Protein AF-A0A925WPF4-F1 (afdb_monomer)

Secondary structure (DSSP, 8-state):
-HHHHHHHH--S-----PPP--TTSHHHHHHGGG--S--S-S-GGG---SS--SS-HHHHHHHHHHHHHHHHHHHHHHHHHHHHH-GGG--THHHHHHHHHHHHHHHHHHHHHHHHH--

Nearest PDB structures (foldseek):
  7tzb-assembly1_B  TM=7.254E-01  e=6.247E+00  Homo sapiens
  6bmn-assembly1_A  TM=5.104E-01  e=9.670E+00  Homo sapiens
  6bmm-assembly1_B  TM=4.618E-01  e=6.247E+00  Homo sapiens

Sequence (119 aa):
LTLKMVRDLMPDDIGISVSYPLPGTSFYERVRDDLGERANWVDSQDLAMLYRGPFSTAFYRQLHTVVHKDYRSRKTALALRGALRSPAVLNPGMLRETAAMLYHRATLPLAQAKLNRLA

Foldseek 3Di:
DVLVVCLVVLDPDDDDADDQQDPPDPSCVVFVVQQPPPNDDPDRVQNQDSGDDPFHSVLSVLVVLLSCLVSLLSVLVVVVVVCVVPVVSDDPVNVVSNVSSVVSVVCNVVSVVVNVVRD

Radius of gyration: 18.39 Å; Cα contacts (8 Å, |Δi|>4): 85; chains: 1; bounding box: 43×34×52 Å

Mean predicted aligned error: 5.47 Å

pLDDT: mean 89.31, std 7.25, range [66.62, 96.38]

Solvent-accessible surface area (backbone atoms only — not comparable to full-atom values): 7145 Å² total; per-residue (Å²): 112,68,70,57,51,51,70,74,67,59,66,99,74,87,86,86,82,67,90,76,70,48,86,96,37,77,64,18,72,74,39,54,90,49,21,69,93,56,75,64,77,94,52,81,88,59,39,65,64,52,44,89,61,98,58,50,36,68,29,49,47,36,44,54,50,41,50,51,32,55,48,52,28,50,50,46,53,51,52,53,57,49,30,75,78,40,67,89,69,68,53,83,64,51,59,58,46,50,53,50,24,52,53,30,58,71,49,39,63,61,41,45,54,54,32,64,74,47,104

Structure (mmCIF, N/CA/C/O backbone):
data_AF-A0A925WPF4-F1
#
_entry.id   AF-A0A925WPF4-F1
#
loop_
_atom_site.group_PDB
_atom_site.id
_atom_site.type_symbol
_atom_site.label_atom_id
_atom_site.label_alt_id
_atom_site.label_comp_id
_atom_site.label_asym_id
_atom_site.label_entity_id
_atom_site.label_seq_id
_atom_site.pdbx_PDB_ins_code
_atom_site.Cartn_x
_atom_site.Cartn_y
_atom_site.Cartn_z
_atom_site.occupancy
_atom_site.B_iso_or_equiv
_atom_site.auth_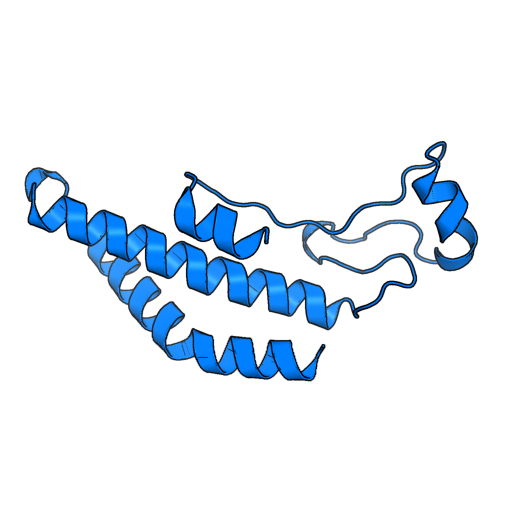seq_id
_atom_site.auth_comp_id
_atom_site.auth_asym_id
_atom_site.auth_atom_id
_atom_site.pdbx_PDB_model_num
ATOM 1 N N . LEU A 1 1 ? -10.998 -1.010 -6.961 1.00 84.31 1 LEU A N 1
ATOM 2 C CA . LEU A 1 1 ? -10.916 0.236 -7.757 1.00 84.31 1 LEU A CA 1
ATOM 3 C C . LEU A 1 1 ? -9.544 0.915 -7.627 1.00 84.31 1 LEU A C 1
ATOM 5 O O . LEU A 1 1 ? -8.811 0.931 -8.606 1.00 84.31 1 LEU A O 1
ATOM 9 N N . THR A 1 2 ? -9.127 1.359 -6.435 1.00 93.69 2 THR A N 1
ATOM 10 C CA . THR A 1 2 ? -7.868 2.113 -6.214 1.00 93.69 2 THR A CA 1
ATOM 11 C C . THR A 1 2 ? -6.594 1.395 -6.668 1.00 93.69 2 THR A C 1
ATOM 13 O O . THR A 1 2 ? -5.778 1.982 -7.368 1.00 93.69 2 THR A O 1
ATOM 16 N N . LEU A 1 3 ? -6.429 0.103 -6.352 1.00 93.25 3 LEU A N 1
ATOM 17 C CA . LEU A 1 3 ? -5.236 -0.645 -6.782 1.00 93.25 3 LEU A CA 1
ATOM 18 C C . LEU A 1 3 ? -5.113 -0.741 -8.305 1.00 93.25 3 LEU A C 1
ATOM 20 O O . LEU A 1 3 ? -4.007 -0.756 -8.832 1.00 93.25 3 LEU A O 1
ATOM 24 N N . LYS A 1 4 ? -6.244 -0.809 -9.017 1.00 95.31 4 LYS A N 1
ATOM 25 C CA . LYS A 1 4 ? -6.245 -0.785 -10.481 1.00 95.31 4 LYS A CA 1
ATOM 26 C C . LYS A 1 4 ? -5.780 0.580 -10.989 1.00 95.31 4 LYS A C 1
ATOM 28 O O . LYS A 1 4 ? -4.858 0.617 -11.787 1.00 95.31 4 LYS A O 1
ATOM 33 N N . MET A 1 5 ? -6.328 1.669 -10.449 1.00 96.06 5 MET A N 1
ATOM 34 C CA . MET A 1 5 ? -5.902 3.031 -10.793 1.00 96.06 5 MET A CA 1
ATOM 35 C C . MET A 1 5 ? -4.390 3.227 -10.606 1.00 96.06 5 MET A C 1
ATOM 37 O O . MET A 1 5 ? -3.724 3.707 -11.514 1.00 96.06 5 MET A O 1
ATOM 41 N N . VAL A 1 6 ? -3.823 2.788 -9.476 1.00 96.19 6 VAL A N 1
ATOM 42 C CA . VAL A 1 6 ? -2.371 2.876 -9.225 1.00 96.19 6 VAL A CA 1
ATOM 43 C C . VAL A 1 6 ? -1.563 2.089 -10.264 1.00 96.19 6 VAL A C 1
ATOM 45 O O . VAL A 1 6 ? -0.539 2.572 -10.739 1.00 96.19 6 VAL A O 1
ATOM 48 N N . ARG A 1 7 ? -2.021 0.887 -10.641 1.00 94.88 7 ARG A N 1
ATOM 49 C CA . ARG A 1 7 ? -1.360 0.045 -11.656 1.00 94.88 7 ARG A CA 1
ATOM 50 C C . ARG A 1 7 ? -1.441 0.619 -13.063 1.00 94.88 7 ARG A C 1
ATOM 52 O O . ARG A 1 7 ? -0.548 0.342 -13.856 1.00 94.88 7 ARG A O 1
ATOM 59 N N . ASP A 1 8 ? -2.520 1.327 -13.370 1.00 95.50 8 ASP A N 1
ATOM 60 C CA . ASP A 1 8 ? -2.754 1.899 -14.692 1.00 95.50 8 ASP A CA 1
ATOM 61 C C . ASP A 1 8 ? -1.982 3.217 -14.856 1.00 95.50 8 ASP A C 1
ATOM 63 O O . ASP A 1 8 ? -1.361 3.433 -15.892 1.00 95.50 8 ASP A O 1
ATOM 67 N N . LEU A 1 9 ? -1.987 4.073 -13.826 1.00 95.94 9 LEU A N 1
ATOM 68 C CA . LEU A 1 9 ? -1.346 5.391 -13.868 1.00 95.94 9 LEU A CA 1
ATOM 69 C C . LEU A 1 9 ? 0.156 5.348 -13.585 1.00 95.94 9 LEU A C 1
ATOM 71 O O . LEU A 1 9 ? 0.871 6.210 -14.076 1.00 95.94 9 LEU A O 1
ATOM 75 N N . MET A 1 10 ? 0.626 4.368 -12.802 1.00 96.00 10 MET A N 1
ATOM 76 C CA . MET A 1 10 ? 2.039 4.200 -12.439 1.00 96.00 10 MET A CA 1
ATOM 77 C C . MET A 1 10 ? 2.711 5.524 -12.014 1.00 96.00 10 MET A C 1
ATOM 79 O O . MET A 1 10 ? 3.641 5.966 -12.688 1.00 96.00 10 MET A O 1
ATOM 83 N N . PRO A 1 11 ? 2.256 6.157 -10.908 1.00 96.38 11 PRO A N 1
ATOM 84 C CA . PRO A 1 11 ? 2.846 7.407 -10.414 1.00 96.38 11 PRO A CA 1
ATOM 85 C C . PRO A 1 11 ? 4.324 7.221 -10.051 1.00 96.38 11 PRO A C 1
ATOM 87 O O . PRO A 1 11 ? 4.794 6.086 -9.981 1.00 96.38 11 PRO A O 1
ATOM 90 N N . ASP A 1 12 ? 5.048 8.303 -9.759 1.00 93.31 12 ASP A N 1
ATOM 91 C CA . ASP A 1 12 ? 6.461 8.232 -9.355 1.00 93.31 12 ASP A CA 1
ATOM 92 C C . ASP A 1 12 ? 6.676 7.596 -7.980 1.00 93.31 12 ASP A C 1
ATOM 94 O O . ASP A 1 12 ? 7.672 6.898 -7.779 1.00 93.31 12 ASP A O 1
ATOM 98 N N . ASP A 1 13 ? 5.746 7.790 -7.048 1.00 93.12 13 ASP A N 1
ATOM 99 C CA . ASP A 1 13 ? 5.768 7.145 -5.738 1.00 93.12 13 ASP A CA 1
ATOM 100 C C . ASP A 1 13 ? 4.346 6.935 -5.204 1.00 93.12 13 ASP A C 1
ATOM 102 O O . ASP A 1 13 ? 3.383 7.525 -5.706 1.00 93.12 13 ASP A O 1
ATOM 106 N N . ILE A 1 14 ? 4.207 6.077 -4.193 1.00 94.81 14 ILE A N 1
ATOM 107 C CA . ILE A 1 14 ? 2.941 5.823 -3.506 1.00 94.81 14 ILE A CA 1
ATOM 108 C C . ILE A 1 14 ? 3.124 5.826 -1.987 1.00 94.81 14 ILE A C 1
ATOM 110 O O . ILE A 1 14 ? 4.035 5.211 -1.448 1.00 94.81 14 ILE A O 1
ATOM 114 N N . GLY A 1 15 ? 2.190 6.472 -1.290 1.00 92.81 15 GLY A N 1
ATOM 115 C CA . GLY A 1 15 ? 2.025 6.368 0.157 1.00 92.81 15 GLY A CA 1
ATOM 116 C C . GLY A 1 15 ? 0.697 5.696 0.487 1.00 92.81 15 GLY A C 1
ATOM 117 O O . GLY A 1 15 ? -0.301 5.907 -0.202 1.00 92.81 15 GLY A O 1
ATOM 118 N N . ILE A 1 16 ? 0.673 4.875 1.536 1.00 91.31 16 ILE A N 1
ATOM 119 C CA . ILE A 1 16 ? -0.556 4.266 2.054 1.00 91.31 16 ILE A CA 1
ATOM 120 C C . ILE A 1 16 ? -0.635 4.604 3.534 1.00 91.31 16 ILE A C 1
ATOM 122 O O . ILE A 1 16 ? 0.325 4.379 4.266 1.00 91.31 16 ILE A O 1
ATOM 126 N N . SER A 1 17 ? -1.782 5.115 3.963 1.00 90.06 17 SER A N 1
ATOM 127 C CA . SER A 1 17 ? -2.081 5.424 5.356 1.00 90.06 17 SER A CA 1
ATOM 128 C C . SER A 1 17 ? -3.482 4.938 5.721 1.00 90.06 17 SER A C 1
ATOM 130 O O . SER A 1 17 ? -4.334 4.718 4.856 1.00 90.06 17 SER A O 1
ATOM 132 N N . VAL A 1 18 ? -3.712 4.749 7.018 1.00 89.38 18 VAL A N 1
ATOM 133 C CA . VAL A 1 18 ? -5.051 4.576 7.594 1.00 89.38 18 VAL A CA 1
ATOM 134 C C . VAL A 1 18 ? -5.535 5.948 8.058 1.00 89.38 18 VAL A C 1
ATOM 136 O O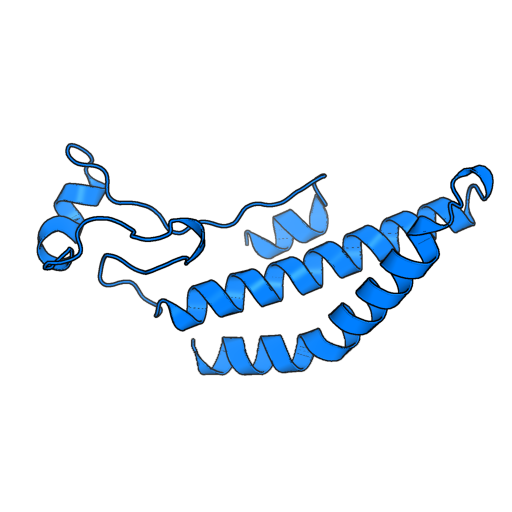 . VAL A 1 18 ? -4.739 6.753 8.534 1.00 89.38 18 VAL A O 1
ATOM 139 N N . SER A 1 19 ? -6.826 6.246 7.915 1.00 89.31 19 SER A N 1
ATOM 140 C CA . SER A 1 19 ? -7.380 7.529 8.358 1.00 89.31 19 SER A CA 1
ATOM 141 C C . SER A 1 19 ? -7.189 7.737 9.860 1.00 89.31 19 SER A C 1
ATOM 143 O O . SER A 1 19 ? -7.605 6.899 10.657 1.00 89.31 19 SER A O 1
ATOM 145 N N . TYR A 1 20 ? -6.607 8.876 10.235 1.00 88.56 20 TYR A N 1
ATOM 146 C CA . TYR A 1 20 ? -6.455 9.281 11.627 1.00 88.56 20 TYR A CA 1
ATOM 147 C C . TYR A 1 20 ? -7.666 10.118 12.076 1.00 88.56 20 TYR A C 1
ATOM 149 O O . TYR A 1 20 ? -8.018 11.083 11.389 1.00 88.56 20 TYR A O 1
ATOM 157 N N . PRO A 1 21 ? -8.325 9.781 13.197 1.00 89.94 21 PRO A N 1
ATO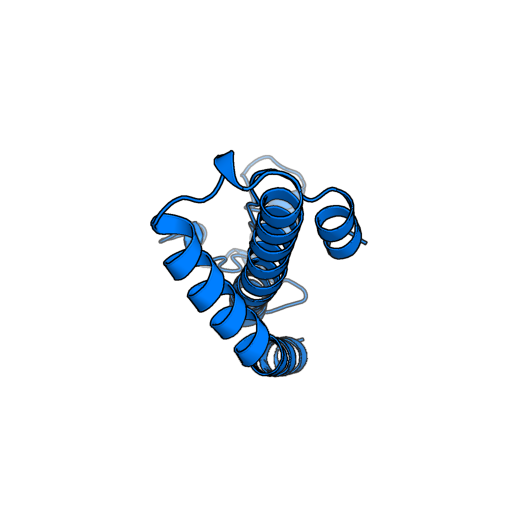M 158 C CA . PRO A 1 21 ? -9.471 10.535 13.685 1.00 89.94 21 PRO A CA 1
ATOM 159 C C . PRO A 1 21 ? -9.011 11.818 14.387 1.00 89.94 21 PRO A C 1
ATOM 161 O O . PRO A 1 21 ? -8.550 11.799 15.523 1.00 89.94 21 PRO A O 1
ATOM 164 N N . LEU A 1 22 ? -9.134 12.951 13.693 1.00 90.31 22 LEU A N 1
ATOM 165 C CA . LEU A 1 22 ? -8.776 14.269 14.224 1.00 90.31 22 LEU A CA 1
ATOM 166 C C . LEU A 1 22 ? -9.941 14.885 15.022 1.00 90.31 22 LEU A C 1
ATOM 168 O O . LEU A 1 22 ? -11.041 14.984 14.459 1.00 90.31 22 LEU A O 1
ATOM 172 N N . PRO A 1 23 ? -9.724 15.342 16.274 1.00 90.75 23 PRO A N 1
ATOM 173 C CA . PRO A 1 23 ? -10.751 16.014 17.071 1.00 90.75 23 PRO A CA 1
ATOM 174 C C . PRO A 1 23 ? -11.429 17.164 16.317 1.00 90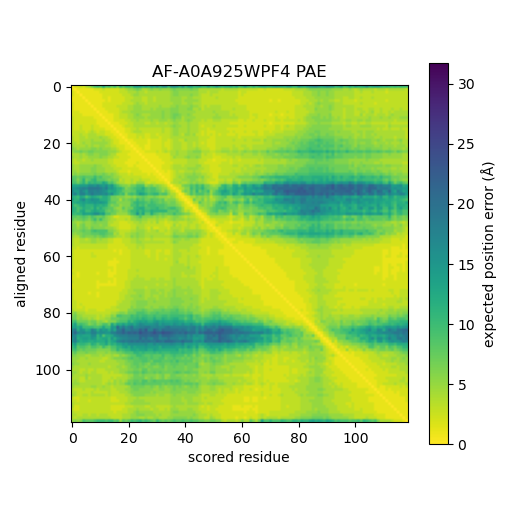.75 23 PRO A C 1
ATOM 176 O O . PRO A 1 23 ? -10.774 17.917 15.597 1.00 90.75 23 PRO 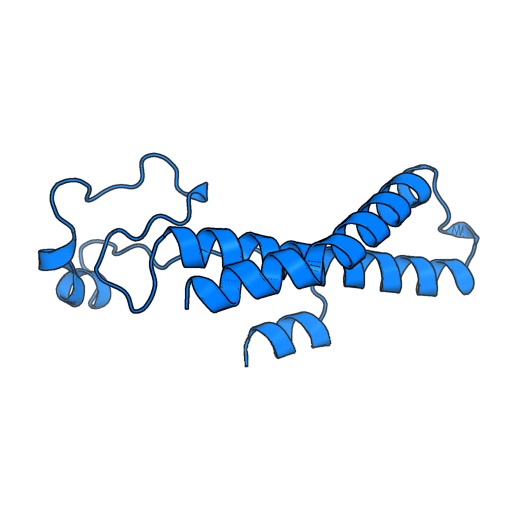A O 1
ATOM 179 N N . GLY A 1 24 ? -12.750 17.288 16.464 1.00 92.25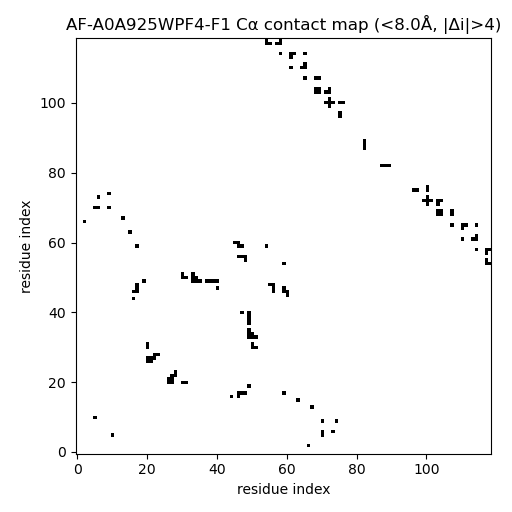 24 GLY A N 1
ATOM 180 C CA . GLY A 1 24 ? -13.554 18.293 15.756 1.00 92.25 24 GLY A CA 1
ATOM 181 C C . GLY A 1 24 ? -13.973 17.905 14.330 1.00 92.25 24 GLY A C 1
ATOM 182 O O . GLY A 1 24 ? -14.683 18.667 13.677 1.00 92.25 24 GLY A O 1
ATOM 183 N N . THR A 1 25 ? -13.587 16.723 13.832 1.00 95.62 25 THR A N 1
ATOM 184 C CA . THR A 1 25 ? -14.091 16.186 12.555 1.00 95.62 25 THR A CA 1
ATOM 185 C C . THR A 1 25 ? -15.285 15.257 12.762 1.00 95.62 25 THR A C 1
ATOM 187 O O . THR A 1 25 ? -15.367 14.536 13.754 1.00 95.62 25 THR A O 1
ATOM 190 N N . SER A 1 26 ? -16.181 15.176 11.773 1.00 94.69 26 SER A N 1
ATOM 191 C CA . SER A 1 26 ? -17.308 14.230 11.833 1.00 94.69 26 SER A CA 1
ATOM 192 C C . SER A 1 26 ? -16.852 12.769 11.911 1.00 94.69 26 SER A C 1
ATOM 194 O O . SER A 1 26 ? -17.571 11.926 12.436 1.00 94.69 26 SER A O 1
ATOM 196 N N . PHE A 1 27 ? -15.665 12.454 11.382 1.00 92.19 27 PHE A N 1
ATOM 197 C CA . PHE A 1 27 ? -15.079 11.124 11.493 1.00 92.19 27 PHE A CA 1
ATOM 198 C C . PHE A 1 27 ? -14.682 10.804 12.932 1.00 92.19 27 PHE A C 1
ATOM 200 O O . PHE A 1 27 ? -15.060 9.744 13.419 1.00 92.19 27 PHE A O 1
ATOM 207 N N . TYR A 1 28 ? -14.004 11.731 13.614 1.00 92.25 28 TYR A N 1
ATOM 208 C CA . TYR A 1 28 ? -13.661 11.578 15.025 1.00 92.25 28 TYR A CA 1
ATOM 209 C C . TYR A 1 28 ? -14.902 11.367 15.888 1.00 92.25 28 TYR A C 1
ATOM 211 O O . TYR A 1 28 ? -14.942 10.395 16.627 1.00 92.25 28 TYR A O 1
ATOM 219 N N . GLU A 1 29 ? -15.951 12.179 15.720 1.00 93.31 29 GLU A N 1
ATOM 220 C CA . GLU A 1 29 ? -17.192 12.013 16.494 1.00 93.31 29 GLU A CA 1
ATOM 221 C C . GLU A 1 29 ? -17.829 10.625 16.320 1.00 93.31 29 GLU A C 1
ATOM 223 O O . GLU A 1 29 ? -18.422 10.102 17.257 1.00 93.31 29 GLU A O 1
ATOM 228 N N . ARG A 1 30 ? -17.674 9.995 15.147 1.00 92.25 30 ARG A N 1
ATOM 229 C CA . ARG A 1 30 ? -18.206 8.648 14.884 1.00 92.25 30 ARG A CA 1
ATOM 230 C C . ARG A 1 30 ? -17.403 7.520 15.526 1.00 92.25 30 ARG A C 1
ATOM 232 O O . ARG A 1 30 ? -17.977 6.468 15.772 1.00 92.25 30 ARG A O 1
ATOM 239 N N . VAL A 1 31 ? -16.099 7.703 15.732 1.00 91.12 31 VAL A N 1
ATOM 240 C CA . VAL A 1 31 ? -15.201 6.643 16.230 1.00 91.12 31 VAL A CA 1
ATOM 241 C C . VAL A 1 31 ? -14.626 6.945 17.611 1.00 91.12 31 VAL A C 1
ATOM 243 O O . VAL A 1 31 ? -13.814 6.176 18.112 1.00 91.12 31 VAL A O 1
ATOM 246 N N . ARG A 1 32 ? -15.023 8.060 18.233 1.00 89.12 32 ARG A N 1
ATOM 247 C CA . ARG A 1 32 ? -14.467 8.542 19.503 1.00 89.12 32 ARG A CA 1
ATOM 248 C C . ARG A 1 32 ? -14.549 7.494 20.607 1.00 89.12 32 ARG A C 1
ATOM 250 O O . ARG A 1 32 ? -13.578 7.306 21.331 1.00 89.12 32 ARG A O 1
ATOM 257 N N . ASP A 1 33 ? -15.673 6.793 20.691 1.00 89.06 33 ASP A N 1
ATOM 258 C CA . ASP A 1 33 ? -15.911 5.787 21.728 1.00 89.06 33 ASP A CA 1
ATOM 259 C C . ASP A 1 33 ? -15.060 4.516 21.512 1.00 89.06 33 ASP A C 1
ATOM 261 O O . ASP A 1 33 ? -14.827 3.757 22.451 1.00 89.06 33 ASP A O 1
ATOM 265 N N . ASP A 1 34 ? -14.526 4.317 20.300 1.00 86.81 34 ASP A N 1
ATOM 266 C CA . ASP A 1 34 ? -13.602 3.225 19.976 1.00 86.81 34 ASP A CA 1
ATOM 267 C C . ASP A 1 34 ? -12.131 3.561 20.277 1.00 86.81 34 ASP A C 1
ATOM 269 O O . ASP A 1 34 ? -11.309 2.644 20.306 1.00 86.81 34 ASP A O 1
ATOM 273 N N . LEU A 1 35 ? -11.776 4.839 20.490 1.00 83.56 35 LEU A N 1
ATOM 274 C CA . LEU A 1 35 ? -10.372 5.281 20.567 1.00 83.56 35 LEU A CA 1
ATOM 275 C C . LEU A 1 35 ? -9.610 4.789 21.809 1.00 83.56 35 LEU A C 1
ATOM 277 O O . LEU A 1 35 ? -8.380 4.884 21.846 1.00 83.56 35 LEU A O 1
ATOM 281 N N . GLY A 1 36 ? -10.310 4.197 22.783 1.00 74.62 36 GLY A N 1
ATOM 282 C CA . GLY A 1 36 ? -9.725 3.546 23.956 1.00 74.62 36 GLY A CA 1
ATOM 283 C C . GLY A 1 36 ? -8.665 4.393 24.673 1.00 74.62 36 GLY A C 1
ATOM 284 O O . GLY A 1 36 ? -8.681 5.620 24.634 1.00 74.62 36 GLY A O 1
ATOM 285 N N . GLU A 1 37 ? -7.710 3.733 25.332 1.00 68.75 37 GLU A N 1
ATOM 286 C CA . GLU A 1 37 ? -6.614 4.421 26.036 1.00 68.75 37 GLU A CA 1
ATOM 287 C C . GLU A 1 37 ? -5.460 4.848 25.109 1.00 68.75 37 GLU A C 1
ATOM 289 O O . GLU A 1 37 ? -4.635 5.684 25.476 1.00 68.75 37 GLU A O 1
ATOM 294 N N . ARG A 1 38 ? -5.385 4.302 23.887 1.00 66.62 38 ARG A N 1
ATOM 295 C CA . ARG A 1 38 ? -4.355 4.641 22.890 1.00 66.62 38 ARG A CA 1
ATOM 296 C C . ARG A 1 38 ? -4.930 5.541 21.801 1.00 66.62 38 ARG A C 1
ATOM 298 O O . ARG A 1 38 ? -4.994 5.155 20.641 1.00 66.62 38 ARG A O 1
ATOM 305 N N . ALA A 1 39 ? -5.288 6.763 22.182 1.00 69.81 39 ALA A N 1
ATOM 306 C CA . ALA A 1 39 ? -5.848 7.756 21.263 1.00 69.81 39 ALA A CA 1
ATOM 307 C C . ALA A 1 39 ? -4.828 8.341 20.259 1.00 69.81 39 ALA A C 1
ATOM 309 O O . ALA A 1 39 ? -5.231 8.993 19.300 1.00 69.81 39 ALA A O 1
ATOM 310 N N . ASN A 1 40 ? -3.523 8.106 20.457 1.00 77.25 40 ASN A N 1
ATOM 311 C CA . ASN A 1 40 ? -2.446 8.601 19.593 1.00 77.25 40 ASN A CA 1
ATOM 312 C C . ASN A 1 40 ? -1.577 7.449 19.064 1.00 77.25 40 ASN A C 1
ATOM 314 O O . ASN A 1 40 ? -1.314 6.476 19.777 1.00 77.25 40 ASN A O 1
ATOM 318 N N . TRP A 1 41 ? -1.070 7.579 17.834 1.00 74.25 41 TRP A N 1
ATOM 319 C CA . TRP A 1 41 ? -0.049 6.666 17.312 1.00 74.25 41 TRP A CA 1
ATOM 320 C C . TRP A 1 41 ? 1.290 6.872 18.019 1.00 74.25 41 TRP A C 1
ATOM 322 O O . TRP A 1 41 ? 1.762 7.996 18.151 1.00 74.25 41 TRP A O 1
ATOM 332 N N . VAL A 1 42 ? 1.927 5.766 18.408 1.00 71.56 42 VAL A N 1
ATOM 333 C CA . VAL A 1 42 ? 3.334 5.764 18.842 1.00 71.56 42 VAL A CA 1
ATOM 334 C C . VAL A 1 42 ? 4.260 5.866 17.626 1.00 71.56 42 VAL A C 1
ATOM 336 O O . VAL A 1 42 ? 5.264 6.566 17.668 1.00 71.56 42 VAL A O 1
ATOM 339 N N . ASP A 1 43 ? 3.878 5.209 16.528 1.00 75.06 43 ASP A N 1
ATOM 340 C CA . ASP A 1 43 ? 4.531 5.295 15.225 1.00 75.06 43 ASP A CA 1
ATOM 341 C C . ASP A 1 43 ? 3.454 5.365 14.132 1.00 75.06 43 ASP A C 1
ATOM 343 O O . ASP A 1 43 ? 2.627 4.461 13.988 1.00 75.06 43 ASP A O 1
ATOM 347 N N . SER A 1 44 ? 3.435 6.462 13.373 1.00 68.06 44 SER A N 1
ATOM 348 C CA . SER A 1 44 ? 2.471 6.680 12.292 1.00 68.06 44 SER A CA 1
ATOM 349 C C . SER A 1 44 ? 2.717 5.777 11.079 1.00 68.06 44 SER A C 1
ATOM 351 O O . SER A 1 44 ? 1.792 5.544 10.298 1.00 68.06 44 SER A O 1
ATOM 353 N N . GLN A 1 45 ? 3.924 5.217 10.931 1.00 70.31 45 GLN A N 1
ATOM 354 C CA . GLN A 1 45 ? 4.242 4.252 9.874 1.00 70.31 45 GLN A CA 1
ATOM 355 C C . GLN A 1 45 ? 3.678 2.856 10.152 1.00 70.31 45 GLN A C 1
ATOM 357 O O . GLN A 1 45 ? 3.622 2.013 9.256 1.00 70.31 45 GLN A O 1
ATOM 362 N N . ASP A 1 46 ? 3.214 2.608 11.376 1.00 74.12 46 ASP A N 1
ATOM 363 C CA . ASP A 1 46 ? 2.798 1.284 11.825 1.00 74.12 46 ASP A CA 1
ATOM 364 C C . ASP A 1 46 ? 1.400 0.869 11.322 1.00 74.12 46 ASP A C 1
ATOM 366 O O . ASP A 1 46 ? 0.961 -0.267 11.541 1.00 74.12 46 ASP A O 1
ATOM 370 N N . LEU A 1 47 ? 0.689 1.780 10.636 1.00 82.81 47 LEU A N 1
ATOM 371 C CA . LEU A 1 47 ? -0.667 1.574 10.098 1.00 82.81 47 LEU A CA 1
ATOM 372 C C . LEU A 1 47 ? -1.632 1.010 11.153 1.00 82.81 47 LEU A C 1
ATOM 374 O O . LEU A 1 47 ? -2.517 0.205 10.851 1.00 82.81 47 LEU A O 1
ATOM 378 N N . ALA A 1 48 ? -1.416 1.391 12.413 1.00 83.75 48 ALA A N 1
ATOM 379 C CA . ALA A 1 48 ? -2.165 0.863 13.534 1.00 83.75 48 ALA A CA 1
ATOM 380 C C . ALA A 1 48 ? -3.607 1.371 13.496 1.00 83.75 48 ALA A C 1
ATOM 382 O O . ALA A 1 48 ? -3.859 2.572 13.426 1.00 83.75 48 ALA A O 1
ATOM 383 N N . MET A 1 49 ? -4.566 0.454 13.566 1.00 88.44 49 MET A N 1
ATOM 384 C CA . MET A 1 49 ? -5.967 0.813 13.731 1.00 88.44 49 MET A CA 1
ATOM 385 C C . MET A 1 49 ? -6.175 1.380 15.136 1.00 88.44 49 MET A C 1
ATOM 387 O O . MET A 1 49 ? -5.941 0.681 16.120 1.00 88.44 49 MET A O 1
ATOM 391 N N . LEU A 1 50 ? -6.598 2.644 15.209 1.00 87.38 50 LEU A N 1
ATOM 392 C CA . LEU A 1 50 ? -6.956 3.321 16.465 1.00 87.38 50 LEU A CA 1
ATOM 393 C C . LEU A 1 50 ? -8.439 3.176 16.817 1.00 87.38 50 LEU A C 1
ATOM 395 O O . LEU A 1 50 ? -8.845 3.502 17.920 1.00 87.38 50 LEU A O 1
ATOM 399 N N . TYR A 1 51 ? -9.244 2.702 15.874 1.00 87.12 51 TYR A N 1
ATOM 400 C CA . TYR A 1 51 ? -10.685 2.519 16.004 1.00 87.12 51 TYR A CA 1
ATOM 401 C C . TYR A 1 51 ? -11.081 1.153 15.443 1.00 87.12 51 TYR A C 1
ATOM 403 O O . TYR A 1 51 ? -10.282 0.485 14.771 1.00 87.12 51 TYR A O 1
ATOM 411 N N . ARG A 1 52 ? -12.325 0.727 15.678 1.00 85.56 52 ARG A N 1
ATOM 412 C CA . ARG A 1 52 ? -12.832 -0.529 15.122 1.00 85.56 52 ARG A CA 1
ATOM 413 C C . ARG A 1 52 ? -13.124 -0.355 13.635 1.00 85.56 52 ARG A C 1
ATOM 415 O O . ARG A 1 52 ? -14.059 0.330 13.237 1.00 85.56 52 ARG A O 1
ATOM 422 N N . GLY A 1 53 ? -12.294 -0.975 12.805 1.00 87.12 53 GLY A N 1
ATOM 423 C CA . GLY A 1 53 ? -12.489 -1.034 11.359 1.00 87.12 53 GLY A CA 1
ATOM 424 C C . GLY A 1 53 ? -12.855 -2.436 10.872 1.00 87.12 53 GLY A C 1
ATOM 425 O O . GLY A 1 53 ? -12.843 -3.390 11.649 1.00 87.12 53 GLY A O 1
ATOM 426 N N . PRO A 1 54 ? -13.132 -2.580 9.565 1.00 89.25 54 PRO A N 1
ATOM 427 C CA . PRO A 1 54 ? -13.466 -3.869 8.958 1.00 89.25 54 PRO A CA 1
ATOM 428 C C . PRO A 1 54 ? -12.295 -4.860 8.974 1.00 89.25 54 PRO A C 1
ATOM 430 O O . PRO A 1 54 ? -12.513 -6.061 8.871 1.00 89.25 54 PRO A O 1
ATOM 433 N N . PHE A 1 55 ? -11.060 -4.368 9.106 1.00 92.31 55 PHE A N 1
ATOM 434 C CA . PHE A 1 55 ? -9.858 -5.188 9.115 1.00 92.31 55 PHE A CA 1
ATOM 435 C C . PHE A 1 55 ? -8.914 -4.800 10.249 1.00 92.31 55 PHE A C 1
ATOM 437 O O . PHE A 1 55 ? -8.910 -3.670 10.739 1.00 92.31 55 PHE A O 1
ATOM 444 N N . SER A 1 56 ? -8.074 -5.755 10.643 1.00 92.44 56 SER A N 1
ATOM 445 C CA . SER A 1 56 ? -7.079 -5.567 11.698 1.00 92.44 56 SER A CA 1
ATOM 446 C C . SER A 1 56 ? -5.878 -4.729 11.241 1.00 92.44 56 SER A C 1
ATOM 448 O O . SER A 1 56 ? -5.553 -4.646 10.057 1.00 92.44 56 SER A O 1
ATOM 450 N N . THR A 1 57 ? -5.117 -4.197 12.198 1.00 91.75 57 THR A N 1
ATOM 451 C CA . THR A 1 57 ? -3.795 -3.596 11.941 1.00 91.75 57 THR A CA 1
ATOM 452 C C . THR A 1 57 ? -2.880 -4.519 11.123 1.00 91.75 57 THR A C 1
ATOM 454 O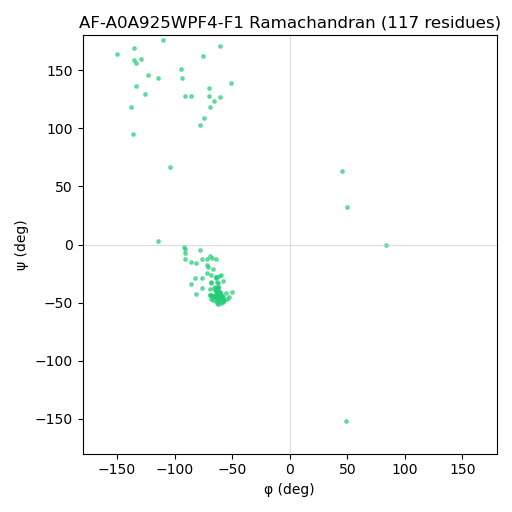 O . THR A 1 57 ? -2.199 -4.078 10.197 1.00 91.75 57 THR A O 1
ATOM 457 N N . ALA A 1 58 ? -2.885 -5.825 11.418 1.00 93.62 58 ALA A N 1
ATOM 458 C CA . ALA A 1 58 ? -2.068 -6.800 10.699 1.00 93.62 58 ALA A CA 1
ATOM 459 C C . ALA A 1 58 ? -2.439 -6.877 9.210 1.00 93.62 58 ALA A C 1
ATOM 461 O O . ALA A 1 58 ? -1.550 -7.002 8.364 1.00 93.62 58 ALA A O 1
ATOM 462 N N . PHE A 1 59 ? -3.730 -6.757 8.888 1.00 94.94 59 PHE A N 1
ATOM 463 C CA . PHE A 1 59 ? -4.199 -6.690 7.510 1.00 94.94 59 PHE A CA 1
ATOM 464 C C . PHE A 1 59 ? -3.637 -5.459 6.794 1.00 94.94 59 PHE A C 1
ATOM 466 O O . PHE A 1 59 ? -3.025 -5.615 5.741 1.00 94.94 59 PHE A O 1
ATOM 473 N N . TYR A 1 60 ? -3.760 -4.255 7.364 1.00 93.25 60 TYR A N 1
ATOM 474 C CA . TYR A 1 60 ? -3.280 -3.029 6.711 1.00 93.25 60 TYR A CA 1
ATOM 475 C C . TYR A 1 60 ? -1.759 -3.017 6.505 1.00 93.25 60 TYR A C 1
ATOM 477 O O . TYR A 1 60 ? -1.288 -2.642 5.429 1.00 93.25 60 TYR A O 1
ATOM 485 N N . ARG A 1 61 ? -0.981 -3.530 7.466 1.00 93.38 61 ARG A N 1
ATOM 486 C CA . ARG A 1 61 ? 0.474 -3.724 7.300 1.00 93.38 61 ARG A CA 1
ATOM 487 C C . ARG A 1 61 ? 0.807 -4.698 6.171 1.00 93.38 61 ARG A C 1
ATOM 489 O O . ARG A 1 61 ? 1.725 -4.474 5.373 1.00 93.38 61 ARG A O 1
ATOM 496 N N . GLN A 1 62 ? 0.060 -5.796 6.086 1.00 95.56 62 GLN A N 1
ATOM 497 C CA . GLN A 1 62 ? 0.254 -6.781 5.031 1.00 95.56 62 GLN A CA 1
ATOM 498 C C . GLN A 1 62 ? -0.177 -6.225 3.666 1.00 95.56 62 GLN A C 1
ATOM 500 O O . GLN A 1 62 ? 0.519 -6.448 2.674 1.00 95.56 62 GLN A O 1
ATOM 505 N N . LEU A 1 63 ? -1.264 -5.452 3.615 1.00 95.00 63 LEU A N 1
ATOM 506 C CA . LEU A 1 63 ? -1.737 -4.760 2.420 1.00 95.00 63 LEU A CA 1
ATOM 507 C C . LEU A 1 63 ? -0.661 -3.803 1.914 1.00 95.00 63 LEU A C 1
ATOM 509 O O . LEU A 1 63 ? -0.280 -3.887 0.750 1.00 95.00 63 LEU A O 1
ATOM 513 N N . HIS A 1 64 ? -0.109 -2.966 2.795 1.00 94.44 64 HIS A N 1
ATOM 514 C CA . HIS A 1 64 ? 0.989 -2.059 2.471 1.00 94.44 64 HIS A CA 1
ATOM 515 C C . HIS A 1 64 ? 2.166 -2.798 1.821 1.00 94.44 64 HIS A C 1
ATOM 517 O O . HIS A 1 64 ? 2.666 -2.377 0.776 1.00 94.44 64 HIS A O 1
ATOM 523 N N . THR A 1 65 ? 2.555 -3.945 2.386 1.00 94.50 65 THR A N 1
ATOM 524 C CA . THR A 1 65 ? 3.623 -4.795 1.838 1.00 94.50 65 THR A CA 1
ATOM 525 C C . THR A 1 65 ? 3.274 -5.330 0.448 1.00 94.50 65 THR A C 1
ATOM 527 O O . THR A 1 65 ? 4.090 -5.246 -0.469 1.00 94.50 65 THR A O 1
ATOM 530 N N . VAL A 1 66 ? 2.074 -5.891 0.271 1.00 96.12 66 VAL A N 1
ATOM 531 C CA . VAL A 1 66 ? 1.624 -6.461 -1.011 1.00 96.12 66 VAL A CA 1
ATOM 532 C C . VAL A 1 66 ? 1.585 -5.394 -2.099 1.00 96.12 66 VAL A C 1
ATOM 534 O O . VAL A 1 66 ? 2.087 -5.626 -3.200 1.00 96.12 66 VAL A O 1
ATOM 537 N N . VAL A 1 67 ? 1.031 -4.222 -1.789 1.00 95.94 67 VAL A N 1
ATOM 538 C CA . VAL A 1 67 ? 0.896 -3.125 -2.750 1.00 95.94 67 VAL A CA 1
ATOM 539 C C . VAL A 1 67 ? 2.268 -2.594 -3.159 1.00 95.94 67 VAL A C 1
ATOM 541 O O . VAL A 1 67 ? 2.523 -2.467 -4.354 1.00 95.94 67 VAL A O 1
ATOM 544 N N . HIS A 1 68 ? 3.190 -2.385 -2.215 1.00 95.50 68 HIS A N 1
ATOM 545 C CA . HIS A 1 68 ? 4.549 -1.944 -2.541 1.00 95.50 68 HIS A CA 1
ATOM 546 C C . HIS A 1 68 ? 5.339 -2.977 -3.345 1.00 95.50 68 HIS A C 1
ATOM 548 O O . HIS A 1 68 ? 6.058 -2.599 -4.270 1.00 95.50 68 HIS A O 1
ATOM 554 N N . LYS A 1 69 ? 5.202 -4.276 -3.045 1.00 95.19 69 LYS A N 1
ATOM 555 C CA . LYS A 1 69 ? 5.842 -5.338 -3.840 1.00 95.19 69 LYS A CA 1
ATOM 556 C C . LYS A 1 69 ? 5.349 -5.331 -5.289 1.00 95.19 69 LYS A C 1
ATOM 558 O O . LYS A 1 69 ? 6.168 -5.383 -6.206 1.00 95.19 69 LYS A O 1
ATOM 563 N N . ASP A 1 70 ? 4.034 -5.254 -5.495 1.00 95.56 70 ASP A N 1
ATOM 564 C CA . ASP A 1 70 ? 3.423 -5.204 -6.831 1.00 95.56 70 ASP A CA 1
ATOM 565 C C . ASP A 1 70 ? 3.839 -3.931 -7.585 1.00 95.56 70 ASP A C 1
ATOM 567 O O . ASP A 1 70 ? 4.321 -4.011 -8.716 1.00 95.56 70 ASP A O 1
ATOM 571 N N . TYR A 1 71 ? 3.732 -2.767 -6.940 1.00 96.25 71 TYR A N 1
ATOM 572 C CA . TYR A 1 71 ? 4.065 -1.474 -7.536 1.00 96.25 71 TYR A CA 1
ATOM 573 C C . TYR A 1 71 ? 5.553 -1.362 -7.908 1.00 96.25 71 TYR A C 1
ATOM 575 O O . TYR A 1 71 ? 5.868 -1.081 -9.065 1.00 96.25 71 TYR A O 1
ATOM 583 N N . ARG A 1 72 ? 6.480 -1.670 -6.986 1.00 94.12 72 ARG A N 1
ATOM 584 C CA . ARG A 1 72 ? 7.929 -1.613 -7.263 1.00 94.12 72 ARG A CA 1
ATOM 585 C C . ARG A 1 72 ? 8.328 -2.575 -8.374 1.00 94.12 72 ARG A C 1
ATOM 587 O O . ARG A 1 72 ? 9.088 -2.202 -9.261 1.00 94.12 72 ARG A O 1
ATOM 594 N N . SER A 1 73 ? 7.764 -3.786 -8.376 1.00 94.00 73 SER A N 1
ATOM 595 C CA . SER A 1 73 ? 8.039 -4.762 -9.432 1.00 94.00 73 SER A CA 1
ATOM 596 C C . SER A 1 73 ? 7.609 -4.248 -10.813 1.00 94.00 73 SER A C 1
ATOM 598 O O . SER A 1 73 ? 8.338 -4.403 -11.794 1.00 94.00 73 SER A O 1
ATOM 600 N N . ARG A 1 74 ? 6.448 -3.588 -10.902 1.00 94.69 74 ARG A N 1
ATOM 601 C CA . ARG A 1 74 ? 5.963 -2.970 -12.147 1.00 94.69 74 ARG A CA 1
ATOM 602 C C . ARG A 1 74 ? 6.809 -1.777 -12.570 1.00 94.69 74 ARG A C 1
ATOM 604 O O . ARG A 1 74 ? 7.138 -1.684 -13.749 1.00 94.69 74 ARG A O 1
ATOM 611 N N . LYS A 1 75 ? 7.184 -0.905 -11.631 1.00 94.00 75 LYS A N 1
ATOM 612 C CA . LYS A 1 75 ? 8.025 0.269 -11.900 1.00 94.00 75 LYS A CA 1
ATOM 613 C C . LYS A 1 75 ? 9.364 -0.145 -12.514 1.00 94.00 75 LYS A C 1
ATOM 615 O O . LYS A 1 75 ? 9.711 0.340 -13.587 1.00 94.00 75 LYS A O 1
ATOM 620 N N . THR A 1 76 ? 10.052 -1.121 -11.917 1.00 92.50 76 THR A N 1
ATOM 621 C CA . THR A 1 76 ? 11.300 -1.660 -12.479 1.00 92.50 76 THR A CA 1
ATOM 622 C C . THR A 1 76 ? 11.074 -2.326 -13.837 1.00 92.50 76 THR A C 1
ATOM 624 O O . THR A 1 76 ? 11.860 -2.118 -14.754 1.00 92.50 76 THR A O 1
ATOM 627 N N . ALA A 1 77 ? 9.980 -3.072 -14.026 1.00 92.12 77 ALA A N 1
ATOM 628 C CA . ALA A 1 77 ? 9.678 -3.675 -15.326 1.00 92.12 77 ALA A CA 1
ATOM 629 C C . ALA A 1 77 ? 9.466 -2.627 -16.437 1.00 92.12 77 ALA A C 1
ATOM 631 O O . ALA A 1 77 ? 9.876 -2.851 -17.577 1.00 92.12 77 ALA A O 1
ATOM 632 N N . LEU A 1 78 ? 8.845 -1.486 -16.125 1.00 92.00 78 LEU A N 1
ATOM 633 C CA . LEU A 1 78 ? 8.702 -0.369 -17.064 1.00 92.00 78 LEU A CA 1
ATOM 634 C C . LEU A 1 78 ? 10.045 0.306 -17.353 1.00 92.00 78 LEU A C 1
ATOM 636 O O . LEU A 1 78 ? 10.346 0.552 -18.520 1.00 92.00 78 LEU A O 1
ATOM 640 N N . ALA A 1 79 ? 10.870 0.532 -16.327 1.00 89.69 79 ALA A N 1
ATOM 641 C CA . ALA A 1 79 ? 12.217 1.077 -16.490 1.00 89.69 79 ALA A CA 1
ATOM 642 C C . ALA A 1 79 ? 13.084 0.182 -17.392 1.00 89.69 79 ALA A C 1
ATOM 644 O O . ALA A 1 79 ? 13.689 0.665 -18.346 1.00 89.69 79 ALA A O 1
ATOM 645 N N . LEU A 1 80 ? 13.048 -1.139 -17.178 1.00 89.81 80 LEU A N 1
ATOM 646 C CA . LEU A 1 80 ? 13.738 -2.120 -18.020 1.00 89.81 80 LEU A CA 1
ATOM 647 C C . LEU A 1 80 ? 13.235 -2.103 -19.468 1.00 89.81 80 LEU A C 1
ATOM 649 O O . LEU A 1 80 ? 14.034 -2.143 -20.401 1.00 89.81 80 LEU A O 1
ATOM 653 N N . ARG A 1 81 ? 11.917 -1.993 -19.681 1.00 89.69 81 ARG A N 1
ATOM 654 C CA . ARG A 1 81 ? 11.349 -1.834 -21.032 1.00 89.69 81 ARG A CA 1
ATOM 655 C C . ARG A 1 81 ? 11.820 -0.549 -21.714 1.00 89.69 81 ARG A C 1
ATOM 657 O O . ARG A 1 81 ? 12.041 -0.564 -22.922 1.00 89.69 81 ARG A O 1
ATOM 664 N N . GLY A 1 82 ? 11.975 0.541 -20.965 1.00 87.31 82 GLY A N 1
ATOM 665 C CA . GLY A 1 82 ? 12.558 1.788 -21.465 1.00 87.31 82 GLY A CA 1
ATOM 666 C C . GLY A 1 82 ? 14.034 1.628 -21.835 1.00 87.31 82 GLY A C 1
ATOM 667 O O . GLY A 1 82 ? 14.441 2.035 -22.920 1.00 87.31 82 GLY A O 1
ATOM 668 N N . ALA A 1 83 ? 14.813 0.953 -20.989 1.00 86.69 83 ALA A N 1
ATOM 669 C CA . ALA A 1 83 ? 16.231 0.691 -21.220 1.00 86.69 83 ALA A CA 1
ATOM 670 C C . ALA A 1 83 ? 16.500 -0.181 -22.459 1.00 86.69 83 ALA A C 1
ATOM 672 O O . ALA A 1 83 ? 17.491 0.031 -23.151 1.00 86.69 83 ALA A O 1
ATOM 673 N N . LEU A 1 84 ? 15.594 -1.114 -22.786 1.00 85.94 84 LEU A N 1
ATOM 674 C CA . LEU A 1 84 ? 15.661 -1.887 -24.034 1.00 85.94 84 LEU A CA 1
ATOM 675 C C . LEU A 1 84 ? 15.510 -1.011 -25.289 1.00 85.94 84 LEU A C 1
ATOM 677 O O . LEU A 1 84 ? 16.024 -1.374 -26.342 1.00 85.94 84 LEU A O 1
ATOM 681 N N . ARG A 1 85 ? 14.805 0.125 -25.196 1.00 86.88 85 ARG A N 1
ATOM 682 C CA . ARG A 1 85 ? 14.658 1.084 -26.306 1.00 86.88 85 ARG A CA 1
ATOM 683 C C . ARG A 1 85 ? 15.817 2.077 -26.373 1.00 86.88 85 ARG A C 1
ATOM 685 O O . ARG A 1 85 ? 16.205 2.465 -27.468 1.00 86.88 85 ARG A O 1
ATOM 692 N N . SER A 1 86 ? 16.368 2.454 -25.219 1.00 84.06 86 SER A N 1
ATOM 693 C CA . SER A 1 86 ? 17.468 3.414 -25.105 1.00 84.06 86 SER A CA 1
ATOM 694 C C . SER A 1 86 ? 18.518 2.922 -24.099 1.00 84.06 86 SER A C 1
ATOM 696 O O . SER A 1 86 ? 18.392 3.194 -22.901 1.00 84.06 86 SER A O 1
ATOM 698 N N . PRO A 1 87 ? 19.594 2.249 -24.552 1.00 78.19 87 PRO A N 1
ATOM 699 C CA . PRO A 1 87 ? 20.623 1.703 -23.662 1.00 78.19 87 PRO A CA 1
ATOM 700 C C . PRO A 1 87 ? 21.456 2.779 -22.943 1.00 78.19 87 PRO A C 1
ATOM 702 O O . PRO A 1 87 ? 22.144 2.475 -21.974 1.00 78.19 87 PRO A O 1
ATOM 705 N N . ALA A 1 88 ? 21.351 4.050 -23.344 1.00 76.81 88 ALA A N 1
ATOM 706 C CA . ALA A 1 88 ? 21.983 5.182 -22.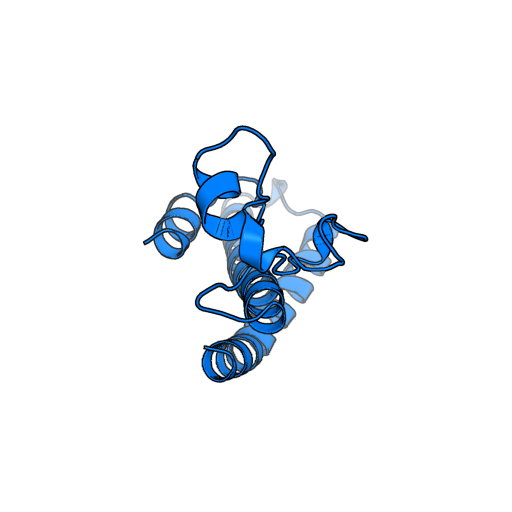657 1.00 76.81 88 ALA A CA 1
ATOM 707 C C . ALA A 1 88 ? 21.449 5.428 -21.226 1.00 76.81 88 ALA A C 1
ATOM 709 O O . ALA A 1 88 ? 22.054 6.180 -20.470 1.00 76.81 88 ALA A O 1
ATOM 710 N N . VAL A 1 89 ? 20.329 4.800 -20.844 1.00 73.12 89 VAL A N 1
ATOM 711 C CA . VAL A 1 89 ? 19.719 4.907 -19.503 1.00 73.12 89 VAL A CA 1
ATOM 712 C C . VAL A 1 89 ? 20.218 3.796 -18.556 1.00 73.12 89 VAL A C 1
ATOM 714 O O . VAL A 1 89 ? 19.853 3.755 -17.381 1.00 73.12 89 VAL A O 1
ATOM 717 N N . LEU A 1 90 ? 21.064 2.875 -19.040 1.00 76.25 90 LEU A N 1
ATOM 718 C CA . LEU A 1 90 ? 21.642 1.806 -18.224 1.00 76.25 90 LEU A CA 1
ATOM 719 C C . LEU A 1 90 ? 22.582 2.390 -17.157 1.00 76.25 90 LEU A C 1
ATOM 721 O O . LEU A 1 90 ? 23.558 3.063 -17.477 1.00 76.25 90 LEU A O 1
ATOM 725 N N . ASN A 1 91 ? 22.319 2.091 -15.883 1.00 82.50 91 ASN A N 1
ATOM 726 C CA . ASN A 1 91 ? 23.193 2.451 -14.769 1.00 82.50 91 ASN A CA 1
ATOM 727 C C . ASN A 1 91 ? 23.482 1.223 -13.875 1.00 82.50 91 ASN A C 1
ATOM 729 O O . ASN A 1 91 ? 22.715 0.253 -13.896 1.00 82.50 91 ASN A O 1
ATOM 733 N N . PRO A 1 92 ? 24.557 1.241 -13.061 1.00 81.50 92 PRO A N 1
ATOM 734 C CA . PRO A 1 92 ? 24.880 0.137 -12.149 1.00 81.50 92 PRO A CA 1
ATOM 735 C C . PRO A 1 92 ? 23.781 -0.160 -11.113 1.00 81.50 92 PRO A C 1
ATOM 737 O O . PRO A 1 92 ? 23.643 -1.296 -10.657 1.00 81.50 92 PRO A O 1
ATOM 740 N N . GLY A 1 93 ? 22.967 0.842 -10.762 1.00 84.88 93 GLY A N 1
ATOM 741 C CA . GLY A 1 93 ? 21.826 0.693 -9.853 1.00 84.88 93 GLY A CA 1
ATOM 742 C C . GLY A 1 93 ? 20.736 -0.236 -10.395 1.00 84.88 93 GLY A C 1
ATOM 743 O O . GLY A 1 93 ? 20.082 -0.937 -9.622 1.00 84.88 93 GLY A O 1
ATOM 744 N N . MET A 1 94 ? 20.603 -0.341 -11.718 1.00 83.75 94 MET A N 1
ATOM 745 C CA . MET A 1 94 ? 19.547 -1.128 -12.349 1.00 83.75 94 MET A CA 1
ATOM 746 C C . MET A 1 94 ? 19.704 -2.639 -12.141 1.00 83.75 94 MET A C 1
ATOM 748 O O . MET A 1 94 ? 18.704 -3.357 -12.098 1.00 83.75 94 MET A O 1
ATOM 752 N N . LEU A 1 95 ? 20.928 -3.141 -11.935 1.00 87.44 95 LEU A N 1
ATOM 753 C CA . LEU A 1 95 ? 21.145 -4.547 -11.577 1.00 87.44 95 LEU A CA 1
ATOM 754 C C . LEU A 1 95 ? 20.509 -4.866 -10.213 1.00 87.44 95 LEU A C 1
ATOM 756 O O . LEU A 1 95 ? 19.778 -5.849 -10.069 1.00 87.44 95 LEU A O 1
ATOM 760 N N . ARG A 1 96 ? 20.736 -3.991 -9.224 1.00 89.69 96 ARG A N 1
ATOM 761 C CA . ARG A 1 96 ? 20.161 -4.109 -7.878 1.00 89.69 96 ARG A CA 1
ATOM 762 C C . ARG A 1 96 ? 18.639 -4.013 -7.919 1.00 89.69 96 ARG A C 1
ATOM 764 O O . ARG A 1 96 ? 17.962 -4.812 -7.275 1.00 89.69 96 ARG A O 1
ATOM 771 N N . GLU A 1 97 ? 18.099 -3.065 -8.678 1.00 88.50 97 GLU A N 1
ATOM 772 C CA . GLU A 1 97 ? 16.650 -2.907 -8.840 1.00 88.50 97 GLU A CA 1
ATOM 773 C C . GLU A 1 97 ? 16.013 -4.120 -9.520 1.00 88.50 97 GLU A C 1
ATOM 775 O O . GLU A 1 97 ? 14.964 -4.590 -9.085 1.00 88.50 97 GLU A O 1
ATOM 780 N N . THR A 1 98 ? 16.670 -4.685 -10.533 1.00 90.25 98 THR A N 1
ATOM 781 C CA . THR A 1 98 ? 16.204 -5.895 -11.225 1.00 90.25 98 THR A CA 1
ATOM 782 C C . THR A 1 98 ? 16.190 -7.100 -10.289 1.00 90.25 98 THR A C 1
ATOM 784 O O . THR A 1 98 ? 15.194 -7.822 -10.228 1.00 90.25 98 THR A O 1
ATOM 787 N N . ALA A 1 99 ? 17.249 -7.298 -9.499 1.00 92.56 99 ALA A N 1
ATOM 788 C CA . ALA A 1 99 ? 17.284 -8.348 -8.484 1.00 92.56 99 ALA A CA 1
ATOM 789 C C . ALA A 1 99 ? 16.160 -8.168 -7.445 1.00 92.56 99 ALA A C 1
ATOM 791 O O . ALA A 1 99 ? 15.442 -9.120 -7.126 1.00 92.56 99 ALA A O 1
ATOM 792 N N . ALA A 1 100 ? 15.938 -6.935 -6.972 1.00 91.38 100 ALA A N 1
ATOM 793 C CA . ALA A 1 100 ? 14.841 -6.615 -6.061 1.00 91.38 100 ALA A CA 1
ATOM 794 C C . ALA A 1 100 ? 13.462 -6.864 -6.698 1.00 91.38 100 ALA A C 1
ATOM 796 O O . ALA A 1 100 ? 12.575 -7.417 -6.048 1.00 91.38 100 ALA A O 1
ATOM 797 N N . MET A 1 101 ? 13.274 -6.525 -7.977 1.00 93.19 101 MET A N 1
ATOM 798 C CA . MET A 1 101 ? 12.052 -6.807 -8.736 1.00 93.19 101 MET A CA 1
ATOM 799 C C . MET A 1 101 ? 11.762 -8.308 -8.789 1.00 93.19 101 MET A C 1
ATOM 801 O O . MET A 1 101 ? 10.616 -8.701 -8.553 1.00 93.19 101 MET A O 1
ATOM 805 N N . LEU A 1 102 ? 12.767 -9.136 -9.091 1.00 93.38 102 LEU A N 1
ATOM 806 C CA . LEU A 1 102 ? 12.627 -10.594 -9.127 1.00 93.38 102 LEU A CA 1
ATOM 807 C C . LEU A 1 102 ? 12.247 -11.140 -7.748 1.00 93.38 102 LEU A C 1
ATOM 809 O O . LEU A 1 102 ? 11.281 -11.894 -7.637 1.00 93.38 102 LEU A O 1
ATOM 813 N N . TYR A 1 103 ? 12.925 -10.684 -6.692 1.00 93.62 103 TYR A N 1
ATOM 814 C CA . TYR A 1 103 ? 12.585 -11.034 -5.313 1.00 93.62 103 TYR A CA 1
ATOM 815 C C . TYR A 1 103 ? 11.142 -10.645 -4.954 1.00 93.62 103 TYR A C 1
ATOM 817 O O . TYR A 1 103 ? 10.376 -11.455 -4.421 1.00 93.62 103 TYR A O 1
ATOM 825 N N . HIS A 1 104 ? 10.731 -9.413 -5.263 1.00 91.62 104 HIS A N 1
ATOM 826 C CA . HIS A 1 104 ? 9.375 -8.941 -5.000 1.00 91.62 104 HIS A CA 1
ATOM 827 C C . HIS A 1 104 ? 8.338 -9.753 -5.770 1.00 91.62 104 HIS A C 1
ATOM 829 O O . HIS A 1 104 ? 7.330 -10.132 -5.181 1.00 91.62 104 HIS A O 1
ATOM 835 N N . ARG A 1 105 ? 8.594 -10.074 -7.043 1.00 91.88 105 ARG A N 1
ATOM 836 C CA . ARG A 1 105 ? 7.685 -10.870 -7.874 1.00 91.88 105 ARG A CA 1
ATOM 837 C C . ARG A 1 105 ? 7.559 -12.307 -7.362 1.00 91.88 105 ARG A C 1
ATOM 839 O O . ARG A 1 105 ? 6.439 -12.792 -7.243 1.00 91.88 105 ARG A O 1
ATOM 846 N N . ALA A 1 106 ? 8.671 -12.949 -7.005 1.00 93.75 106 ALA A N 1
ATOM 847 C CA . ALA A 1 106 ? 8.686 -14.317 -6.484 1.00 93.75 106 ALA A CA 1
ATOM 848 C C . ALA A 1 106 ? 7.980 -14.432 -5.123 1.00 93.75 106 ALA A C 1
ATOM 850 O O . ALA A 1 106 ? 7.271 -15.398 -4.859 1.00 93.75 106 ALA A O 1
ATOM 851 N N . THR A 1 107 ? 8.125 -13.423 -4.260 1.00 94.00 107 THR A N 1
ATOM 852 C CA . THR A 1 107 ? 7.531 -13.423 -2.912 1.00 94.00 107 THR A CA 1
ATOM 853 C C . THR A 1 107 ? 6.128 -12.805 -2.841 1.00 94.00 107 THR A C 1
ATOM 855 O O . THR A 1 107 ? 5.516 -12.800 -1.768 1.00 94.00 107 THR A O 1
ATOM 858 N N . LEU A 1 108 ? 5.605 -12.262 -3.946 1.00 93.81 108 LEU A N 1
ATOM 859 C CA . LEU A 1 108 ? 4.290 -11.618 -4.000 1.00 93.81 108 LEU A CA 1
ATOM 860 C C . LEU A 1 108 ? 3.123 -12.597 -3.770 1.00 93.81 108 LEU A C 1
ATOM 862 O O . LEU A 1 108 ? 2.267 -12.255 -2.954 1.00 93.81 108 LEU A O 1
ATOM 866 N N . PRO A 1 109 ? 3.075 -13.802 -4.378 1.00 95.62 109 PRO A N 1
ATOM 867 C CA . PRO A 1 109 ? 1.965 -14.737 -4.165 1.00 95.62 109 PRO A CA 1
ATOM 868 C C . PRO A 1 109 ? 1.817 -15.154 -2.699 1.00 95.62 109 PRO A C 1
ATOM 870 O O . PRO A 1 109 ? 0.714 -15.169 -2.164 1.00 95.62 109 PRO A O 1
ATOM 873 N N . LEU A 1 110 ? 2.936 -15.399 -2.009 1.00 95.44 110 LEU A N 1
ATOM 874 C CA . LEU A 1 110 ? 2.939 -15.706 -0.574 1.00 95.44 110 LEU A CA 1
ATOM 875 C C . LEU A 1 110 ? 2.423 -14.527 0.259 1.00 95.44 110 LEU A C 1
ATOM 877 O O . LEU A 1 110 ? 1.633 -14.703 1.186 1.00 95.44 110 LEU A O 1
ATOM 881 N N . ALA A 1 111 ? 2.840 -13.306 -0.085 1.00 95.00 111 ALA A N 1
ATOM 882 C CA . ALA A 1 111 ? 2.363 -12.105 0.590 1.00 95.00 111 ALA A CA 1
ATOM 883 C C . ALA A 1 111 ? 0.856 -11.876 0.366 1.00 95.00 111 ALA A C 1
ATOM 885 O O . ALA A 1 111 ? 0.172 -11.444 1.293 1.00 95.00 111 ALA A O 1
ATOM 886 N N . GLN A 1 112 ? 0.344 -12.187 -0.828 1.00 95.38 112 GLN A N 1
ATOM 887 C CA . GLN A 1 112 ? -1.082 -12.131 -1.161 1.00 95.38 112 GLN A CA 1
ATOM 888 C C . GLN A 1 112 ? -1.880 -13.212 -0.430 1.00 95.38 112 GLN A C 1
ATOM 890 O O . GLN A 1 112 ? -2.920 -12.905 0.139 1.00 95.38 112 GLN A O 1
ATOM 895 N N . ALA A 1 113 ? -1.374 -14.445 -0.361 1.00 95.56 113 ALA A N 1
ATOM 896 C CA . ALA A 1 113 ? -2.010 -15.516 0.404 1.00 95.56 113 ALA A CA 1
ATOM 897 C C . ALA A 1 113 ? -2.142 -15.141 1.889 1.00 95.56 113 ALA A C 1
ATOM 899 O O . ALA A 1 113 ? -3.205 -15.308 2.486 1.00 95.56 113 ALA A O 1
ATOM 900 N N . LYS A 1 114 ? -1.090 -14.551 2.474 1.00 95.75 114 LYS A N 1
ATOM 901 C CA . LYS A 1 114 ? -1.139 -14.025 3.844 1.00 95.75 114 LYS A CA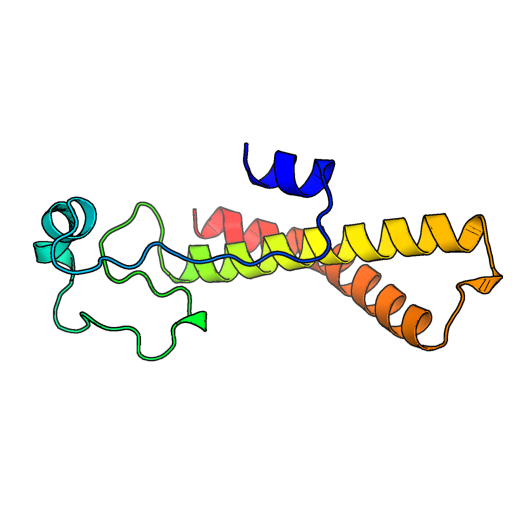 1
ATOM 902 C C . LYS A 1 114 ? -2.152 -12.887 3.993 1.00 95.75 114 LYS A C 1
ATOM 904 O O . LYS A 1 114 ? -2.851 -12.852 4.996 1.00 95.75 114 LYS A O 1
ATOM 909 N N . LEU A 1 115 ? -2.235 -11.976 3.023 1.00 96.06 115 LEU A N 1
ATOM 910 C CA . LEU A 1 115 ? -3.218 -10.890 3.039 1.00 96.06 115 LEU A CA 1
ATOM 911 C C . LEU A 1 115 ? -4.652 -11.429 3.013 1.00 96.06 115 LEU A C 1
ATOM 913 O O . LEU A 1 115 ? -5.460 -11.016 3.832 1.00 96.06 115 LEU A O 1
ATOM 917 N N . ASN A 1 116 ? -4.935 -12.384 2.126 1.00 95.12 116 ASN A N 1
ATOM 918 C CA . ASN A 1 116 ? -6.259 -12.989 1.985 1.00 95.12 116 ASN A CA 1
ATOM 919 C C . ASN A 1 116 ? -6.689 -13.760 3.237 1.00 95.12 116 ASN A C 1
ATOM 921 O O . ASN A 1 116 ? -7.873 -13.842 3.514 1.00 95.12 116 ASN A O 1
ATOM 925 N N . ARG A 1 117 ? -5.741 -14.313 4.004 1.00 95.81 117 ARG A N 1
ATOM 926 C CA . ARG A 1 117 ? -6.027 -14.953 5.297 1.00 95.81 117 ARG A CA 1
ATOM 927 C C . ARG A 1 117 ? -6.379 -13.945 6.403 1.00 95.81 117 ARG A C 1
ATOM 929 O O . ARG A 1 117 ? -6.982 -14.329 7.397 1.00 95.81 117 ARG A O 1
ATOM 936 N N . LEU A 1 118 ? -5.919 -12.701 6.276 1.00 93.69 118 LEU A N 1
ATOM 937 C CA . LEU A 1 118 ? -6.170 -11.621 7.239 1.00 93.69 118 LEU A CA 1
ATOM 938 C C . LEU A 1 118 ? -7.429 -10.804 6.902 1.00 93.69 118 LEU A C 1
ATOM 940 O O . LEU A 1 118 ? -7.770 -9.913 7.682 1.00 93.69 118 LEU A O 1
ATOM 944 N N . ALA A 1 119 ? -8.030 -11.058 5.736 1.00 88.00 119 ALA A N 1
ATOM 945 C CA . ALA A 1 119 ? -9.282 -10.470 5.271 1.00 88.00 119 ALA A CA 1
ATOM 946 C C . ALA A 1 119 ? -10.470 -11.282 5.794 1.00 88.00 119 ALA A C 1
ATOM 948 O O . ALA A 1 119 ? -11.486 -10.640 6.126 1.00 88.00 119 ALA A O 1
#